Protein AF-A0A7Y3V552-F1 (afdb_monomer)

Mean predicted aligned error: 7.19 Å

Radius of gyration: 18.43 Å; Cα contacts (8 Å, |Δi|>4): 59; chains: 1; bounding box: 49×45×45 Å

Solvent-accessible surface area (backbone atoms only — not comparable to full-atom values): 7425 Å² total; per-residue (Å²): 127,67,69,67,57,58,45,52,51,53,52,52,55,51,51,51,49,55,53,48,48,53,53,41,49,53,40,62,76,66,66,53,86,48,72,67,54,52,51,48,43,56,52,46,52,54,49,53,55,52,46,54,52,50,53,54,50,47,35,54,64,43,55,75,74,53,56,71,71,59,52,52,54,37,51,52,50,24,52,54,43,24,55,54,42,26,53,51,48,48,54,47,38,56,72,78,42,74,89,65,90,50,66,66,60,50,46,50,54,22,46,54,52,17,50,48,73,46,41,46,55,51,60,59,61,58,74,78,72,81,84,79,127

pLDDT: mean 85.86, std 13.65, range [33.97, 97.25]

Organism: Clostridium cochlearium (NCBI:txid1494)

Sequence (133 aa):
MKKNISLFCTKIIYLLFIIGTAISMCIVYKNVENTLAIRFVIGYVIFAFLFLFYIIFITFFNVSKLKWTEIKGRLVKFIVIFVVFGALNYFSDCIFRPSKVDLFREFSIPFGIAFGISFTDVIFLKEKENQKI

Foldseek 3Di:
DPPVVLLVVLVVLVVVLVVLVVLLCVCVVVVPPDPVNVVSNVVSVVSVVVVVVVQVVLLVVLLVVDDPVLVVVLVVQLVVQLVVVLVVLVVVCCVPPVDDDDVCVSRVVSNVVSCCVSRVCSSNVPPPPDPPD

Structure (mmCIF, N/CA/C/O backbone):
data_AF-A0A7Y3V552-F1
#
_entry.id   AF-A0A7Y3V552-F1
#
loop_
_atom_site.group_PDB
_atom_site.id
_atom_site.type_symbol
_atom_site.label_atom_id
_atom_site.label_alt_id
_atom_site.label_comp_id
_atom_site.label_asym_id
_atom_site.label_entity_id
_atom_site.label_seq_id
_atom_site.pdbx_PDB_ins_code
_atom_site.Cartn_x
_atom_site.Cartn_y
_atom_site.Cartn_z
_atom_site.occupancy
_atom_site.B_iso_or_equiv
_atom_site.auth_seq_id
_atom_site.auth_comp_id
_atom_site.auth_asym_id
_atom_site.auth_atom_id
_atom_site.pdbx_PDB_model_num
ATOM 1 N N . MET A 1 1 ? -3.236 16.580 14.591 1.00 52.75 1 MET A N 1
ATOM 2 C CA . MET A 1 1 ? -3.518 17.118 13.237 1.00 52.75 1 MET A CA 1
ATOM 3 C C . MET A 1 1 ? -5.020 17.171 13.020 1.00 52.75 1 MET A C 1
ATOM 5 O O . MET A 1 1 ? -5.683 16.198 13.362 1.00 52.75 1 MET A O 1
ATOM 9 N N . LYS A 1 2 ? -5.563 18.269 12.470 1.00 59.09 2 LYS A N 1
ATOM 10 C CA . LYS A 1 2 ? -6.971 18.318 12.032 1.00 59.09 2 LYS A CA 1
ATOM 11 C C . LYS A 1 2 ? -7.228 17.106 11.123 1.00 59.09 2 LYS A C 1
ATOM 13 O O . LYS A 1 2 ? -6.573 16.989 10.089 1.00 59.09 2 LYS A O 1
ATOM 18 N N . LYS A 1 3 ? -8.132 16.204 11.531 1.00 64.81 3 LYS A N 1
ATOM 19 C CA . LYS A 1 3 ? -8.455 14.913 10.873 1.00 64.81 3 LYS A CA 1
ATOM 20 C C . LYS A 1 3 ? -8.630 15.066 9.350 1.00 64.81 3 LYS A C 1
ATOM 22 O O . LYS A 1 3 ? -8.131 14.251 8.582 1.00 64.81 3 LYS A O 1
ATOM 27 N N . ASN A 1 4 ? -9.212 16.189 8.930 1.00 71.06 4 ASN A N 1
ATOM 28 C CA . ASN A 1 4 ? -9.487 16.527 7.532 1.00 71.06 4 ASN A CA 1
ATOM 29 C C . ASN A 1 4 ? -8.224 16.796 6.689 1.00 71.06 4 ASN A C 1
ATOM 31 O O . ASN A 1 4 ? -8.205 16.464 5.508 1.00 71.06 4 ASN A O 1
ATOM 35 N N . ILE A 1 5 ? -7.156 17.346 7.280 1.00 77.56 5 ILE A N 1
ATOM 36 C CA . ILE A 1 5 ? -5.898 17.631 6.564 1.00 77.56 5 ILE A CA 1
ATOM 37 C C . ILE A 1 5 ? -5.169 16.325 6.245 1.00 77.56 5 ILE A C 1
ATOM 39 O O . ILE A 1 5 ? -4.744 16.119 5.114 1.00 77.56 5 ILE A O 1
ATOM 43 N N . SER A 1 6 ? -5.084 15.412 7.220 1.00 77.62 6 SER A N 1
ATOM 44 C CA . SER A 1 6 ? -4.444 14.104 7.018 1.00 77.62 6 SER A CA 1
ATOM 45 C C . SER A 1 6 ? -5.122 13.323 5.894 1.00 77.62 6 SER A C 1
ATOM 47 O O . SER A 1 6 ? -4.442 12.781 5.034 1.00 77.62 6 SER A O 1
ATOM 49 N N . LEU A 1 7 ? -6.458 13.311 5.879 1.00 81.06 7 LEU A N 1
ATOM 50 C CA . LEU A 1 7 ? -7.257 12.662 4.841 1.00 81.06 7 LEU A CA 1
ATOM 51 C C . LEU A 1 7 ? -6.998 13.229 3.447 1.00 81.06 7 LEU A C 1
ATOM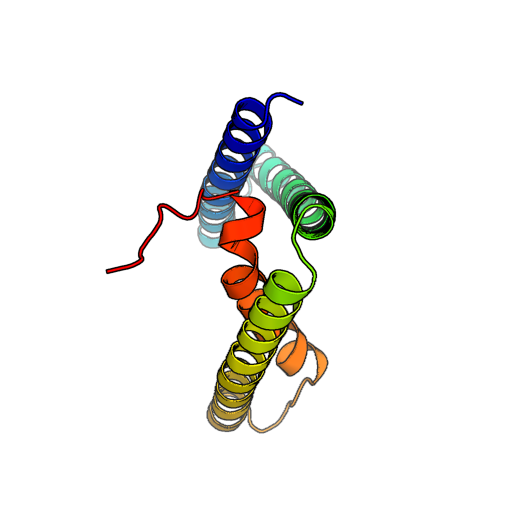 53 O O . LEU A 1 7 ? -6.867 12.476 2.481 1.00 81.06 7 LEU A O 1
ATOM 57 N N . PHE A 1 8 ? -6.930 14.555 3.342 1.00 84.81 8 PHE A N 1
ATOM 58 C CA . PHE A 1 8 ? -6.651 15.231 2.084 1.00 84.81 8 PHE A CA 1
ATOM 59 C C . PHE A 1 8 ? -5.250 14.883 1.561 1.00 84.81 8 PHE A C 1
ATOM 61 O O . PHE A 1 8 ? -5.111 14.496 0.402 1.00 84.81 8 PHE A O 1
ATOM 68 N N . CYS A 1 9 ? -4.234 14.901 2.431 1.00 86.25 9 CYS A N 1
ATOM 69 C CA . CYS A 1 9 ? -2.878 14.474 2.082 1.00 86.25 9 CYS A CA 1
ATOM 70 C C . CYS A 1 9 ? -2.837 13.013 1.613 1.00 86.25 9 CYS A C 1
ATOM 72 O O . CYS A 1 9 ? -2.259 12.734 0.567 1.00 86.25 9 CYS A O 1
ATOM 74 N N . THR A 1 10 ? -3.488 12.088 2.329 1.00 88.62 10 THR A N 1
ATOM 75 C CA . THR A 1 10 ? -3.536 10.670 1.935 1.00 88.62 10 THR A CA 1
ATOM 76 C C . THR A 1 10 ? -4.141 10.495 0.541 1.00 88.62 10 THR A C 1
ATOM 78 O O . THR A 1 10 ? -3.585 9.761 -0.271 1.00 88.62 10 THR A O 1
ATOM 81 N N . LYS A 1 11 ? -5.228 11.211 0.216 1.00 89.50 11 LYS A N 1
ATOM 82 C CA . LYS A 1 11 ? -5.837 11.173 -1.126 1.00 89.50 11 LYS A CA 1
ATOM 83 C C . LYS A 1 11 ? -4.896 11.682 -2.217 1.00 89.50 11 LYS A C 1
ATOM 85 O O . LYS A 1 11 ? -4.796 11.040 -3.257 1.00 89.50 11 LYS A O 1
ATOM 90 N N . ILE A 1 12 ? -4.200 12.797 -1.981 1.00 92.19 12 ILE A N 1
ATOM 91 C CA . ILE A 1 12 ? -3.234 13.346 -2.946 1.00 92.19 12 ILE A CA 1
ATOM 92 C C . ILE A 1 12 ? -2.103 12.352 -3.199 1.00 92.19 12 ILE A C 1
ATOM 94 O O . ILE A 1 12 ? -1.763 12.103 -4.350 1.00 92.19 12 ILE A O 1
ATOM 98 N N . ILE A 1 13 ? -1.546 11.756 -2.142 1.00 92.88 13 ILE A N 1
ATOM 99 C CA . ILE A 1 13 ? -0.449 10.790 -2.266 1.00 92.88 13 ILE A CA 1
ATOM 100 C C . ILE A 1 13 ? -0.910 9.555 -3.057 1.00 92.88 13 ILE A C 1
ATOM 102 O O . ILE A 1 13 ? -0.189 9.100 -3.939 1.00 92.88 13 ILE A O 1
ATOM 106 N N . TYR A 1 14 ? -2.121 9.048 -2.800 1.00 91.75 14 TYR A N 1
ATOM 107 C CA . TYR A 1 14 ? -2.698 7.947 -3.581 1.00 91.75 14 TYR A CA 1
ATOM 108 C C . TYR A 1 14 ? -2.910 8.311 -5.053 1.00 91.75 14 TYR A C 1
ATOM 110 O O . TYR A 1 14 ? -2.598 7.513 -5.932 1.00 91.75 14 TYR A O 1
ATOM 118 N N . LEU A 1 15 ? -3.422 9.512 -5.337 1.00 94.19 15 LEU A N 1
ATOM 119 C CA . LEU A 1 15 ? -3.607 9.978 -6.710 1.00 94.19 15 LEU A CA 1
ATOM 120 C C . LEU A 1 15 ? -2.259 10.096 -7.434 1.00 94.19 15 LEU A C 1
ATOM 122 O O . LEU A 1 15 ? -2.127 9.638 -8.567 1.00 94.19 15 LEU A O 1
ATOM 126 N N . LEU A 1 16 ? -1.249 10.651 -6.759 1.00 95.44 16 LEU A N 1
ATOM 127 C CA . LEU A 1 16 ? 0.113 10.750 -7.274 1.00 95.44 16 LEU A CA 1
ATOM 128 C C . LEU A 1 16 ? 0.710 9.365 -7.547 1.00 95.44 16 LEU A C 1
ATOM 130 O O . LEU A 1 16 ? 1.360 9.182 -8.572 1.00 95.44 16 LEU A O 1
ATOM 134 N N . PHE A 1 17 ? 0.449 8.388 -6.674 1.00 95.00 17 PHE A N 1
ATOM 135 C CA . PHE A 1 17 ? 0.853 7.001 -6.881 1.00 95.00 17 PHE A CA 1
ATOM 136 C C . PHE A 1 17 ? 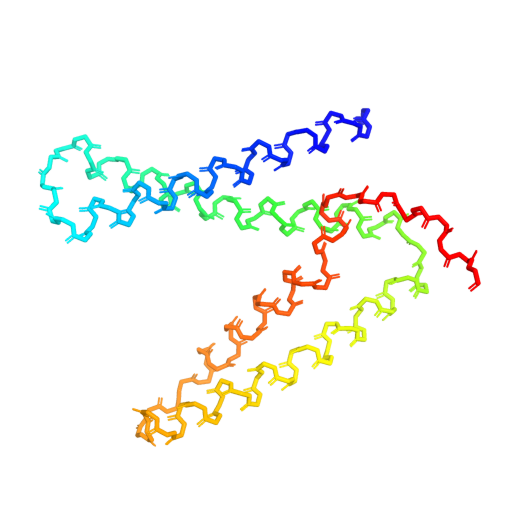0.226 6.414 -8.143 1.00 95.00 17 PHE A C 1
ATOM 138 O O . PHE A 1 17 ? 0.967 5.956 -9.003 1.00 95.00 17 PHE A O 1
ATOM 145 N N . ILE A 1 18 ? -1.096 6.521 -8.316 1.00 95.44 18 ILE A N 1
ATOM 146 C CA . ILE A 1 18 ? -1.802 6.000 -9.500 1.00 95.44 18 ILE A CA 1
ATOM 147 C C . ILE A 1 18 ? -1.284 6.649 -10.792 1.00 95.44 18 ILE A C 1
ATOM 149 O O . ILE A 1 18 ? -0.974 5.948 -11.757 1.00 95.44 18 ILE A O 1
ATOM 153 N N . ILE A 1 19 ? -1.158 7.980 -10.811 1.00 97.25 19 ILE A N 1
ATOM 154 C CA . ILE A 1 19 ? -0.643 8.718 -11.974 1.00 97.25 19 ILE A CA 1
ATOM 155 C C . ILE A 1 19 ? 0.806 8.306 -12.261 1.00 97.25 19 ILE A C 1
ATOM 157 O O . ILE A 1 19 ? 1.151 8.022 -13.407 1.00 97.25 19 ILE A O 1
ATOM 161 N N . GLY A 1 20 ? 1.643 8.214 -11.226 1.00 96.56 20 GLY A N 1
ATOM 162 C CA . GLY A 1 20 ? 3.026 7.762 -11.337 1.00 96.56 20 GLY A CA 1
ATOM 163 C C . GLY A 1 20 ? 3.137 6.343 -11.897 1.00 96.56 20 GLY A C 1
ATOM 164 O O . GLY A 1 20 ? 3.950 6.112 -12.792 1.00 96.56 20 GLY A O 1
ATOM 165 N N . THR A 1 21 ? 2.282 5.416 -11.449 1.00 96.12 21 THR A N 1
ATOM 166 C CA . THR A 1 21 ? 2.222 4.044 -11.974 1.00 96.12 21 THR A CA 1
ATOM 167 C C . THR A 1 21 ? 1.875 4.043 -13.456 1.00 96.12 21 THR A C 1
ATOM 169 O O . THR A 1 21 ? 2.567 3.392 -14.234 1.00 96.12 21 THR A O 1
ATOM 172 N N . ALA A 1 22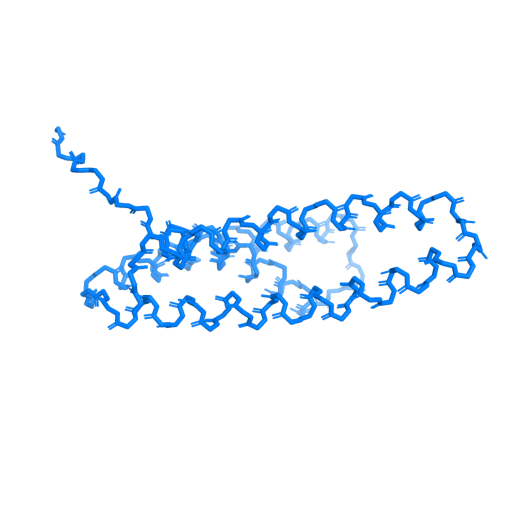 ? 0.842 4.789 -13.860 1.00 96.75 22 ALA A N 1
ATOM 173 C CA . ALA A 1 22 ? 0.405 4.851 -15.251 1.00 96.75 22 ALA A CA 1
ATOM 174 C C . ALA A 1 22 ? 1.497 5.426 -16.168 1.00 96.75 22 ALA A C 1
ATOM 176 O O . ALA A 1 22 ? 1.786 4.857 -17.220 1.00 96.75 22 ALA A O 1
ATOM 177 N N . ILE A 1 23 ? 2.155 6.514 -15.751 1.00 96.00 23 ILE A N 1
ATOM 178 C CA . ILE A 1 23 ? 3.265 7.115 -16.505 1.00 96.00 23 ILE A CA 1
ATOM 179 C C . ILE A 1 23 ? 4.445 6.139 -16.592 1.00 96.00 23 ILE A C 1
ATOM 181 O O . ILE A 1 23 ? 4.984 5.931 -17.678 1.00 96.00 23 ILE A O 1
ATOM 185 N N . SER A 1 24 ? 4.824 5.509 -15.477 1.00 95.56 24 SER A N 1
ATOM 186 C CA . SER A 1 24 ? 5.926 4.542 -15.427 1.00 95.56 24 SER A CA 1
ATOM 187 C C . SER A 1 24 ? 5.662 3.328 -16.327 1.00 95.56 24 SER A C 1
ATOM 189 O O . SER A 1 24 ? 6.518 2.958 -17.129 1.00 95.56 24 SER A O 1
ATOM 191 N N . MET A 1 25 ? 4.445 2.770 -16.288 1.00 95.00 25 MET A N 1
ATOM 192 C CA . MET A 1 25 ? 4.027 1.692 -17.192 1.00 95.00 25 MET A CA 1
ATOM 193 C C . MET A 1 25 ? 4.128 2.108 -18.660 1.00 95.00 25 MET A C 1
ATOM 195 O O . MET A 1 25 ? 4.674 1.356 -19.461 1.00 95.00 25 MET A O 1
ATOM 199 N N . CYS A 1 26 ? 3.662 3.308 -19.020 1.00 94.25 26 CYS A N 1
ATOM 200 C CA . CYS A 1 26 ? 3.768 3.823 -20.387 1.00 94.25 26 CYS A CA 1
ATOM 201 C C . CYS A 1 26 ? 5.223 3.973 -20.857 1.00 94.25 26 CYS A C 1
ATOM 203 O O . CYS A 1 26 ? 5.516 3.654 -22.008 1.00 94.25 26 CYS A O 1
ATOM 205 N N . ILE A 1 27 ? 6.125 4.446 -19.989 1.00 94.06 27 ILE A N 1
ATOM 206 C CA . ILE A 1 27 ? 7.557 4.599 -20.296 1.00 94.06 27 ILE A CA 1
ATOM 207 C C . ILE A 1 27 ? 8.198 3.236 -20.568 1.00 94.06 27 ILE A C 1
ATOM 209 O O . ILE A 1 27 ? 8.854 3.069 -21.596 1.00 94.06 27 ILE A O 1
ATOM 213 N N . VAL A 1 28 ? 7.984 2.270 -19.667 1.00 93.69 28 VAL A N 1
ATOM 214 C CA . VAL A 1 28 ? 8.571 0.926 -19.764 1.00 93.69 28 VAL A CA 1
ATOM 215 C C . VAL A 1 28 ? 7.996 0.171 -20.961 1.00 93.69 28 VAL A C 1
ATOM 217 O O . VAL A 1 28 ? 8.748 -0.393 -21.743 1.00 93.69 28 VAL A O 1
ATOM 220 N N . TYR A 1 29 ? 6.678 0.209 -21.163 1.00 94.12 29 TYR A N 1
ATOM 221 C CA . TYR A 1 29 ? 6.025 -0.498 -22.268 1.00 94.12 29 TYR A CA 1
ATOM 222 C C . TYR A 1 29 ? 6.457 0.016 -23.647 1.00 94.12 29 TYR A C 1
ATOM 224 O O . TYR A 1 29 ? 6.613 -0.765 -24.581 1.00 94.12 29 TYR A O 1
ATOM 232 N N . LYS A 1 30 ? 6.665 1.331 -23.788 1.00 92.69 30 LYS A N 1
ATOM 233 C CA . LYS A 1 30 ? 7.117 1.944 -25.046 1.00 92.69 30 LYS A CA 1
ATOM 234 C C . LYS A 1 30 ? 8.641 1.932 -25.230 1.00 92.69 30 LYS A C 1
ATOM 236 O O . LYS A 1 30 ? 9.097 2.479 -26.229 1.00 92.69 30 LYS A O 1
ATOM 241 N N . ASN A 1 31 ? 9.412 1.351 -24.301 1.00 89.00 31 ASN A N 1
ATOM 242 C CA . ASN A 1 31 ? 10.882 1.362 -24.306 1.00 89.00 31 ASN A CA 1
ATOM 243 C C . ASN A 1 31 ? 11.467 2.765 -24.564 1.00 89.00 31 ASN A C 1
ATOM 245 O O . ASN A 1 31 ? 12.311 2.964 -25.433 1.00 89.00 31 ASN A O 1
ATOM 249 N N . VAL A 1 32 ? 10.979 3.775 -23.838 1.00 88.06 32 VAL A N 1
ATOM 250 C CA . VAL A 1 32 ? 11.444 5.160 -24.013 1.00 88.06 32 VAL A CA 1
ATOM 251 C C . VAL A 1 32 ? 12.803 5.348 -23.333 1.00 88.06 32 VAL A C 1
ATOM 253 O O . VAL A 1 32 ? 12.878 5.459 -22.112 1.00 88.06 32 VAL A O 1
ATOM 256 N N . GLU A 1 33 ? 13.874 5.470 -24.117 1.00 89.00 33 GLU A N 1
ATOM 257 C CA . GLU A 1 33 ? 15.264 5.567 -23.622 1.00 89.00 33 GLU A CA 1
ATOM 258 C C . GLU A 1 33 ? 15.726 6.998 -23.270 1.00 89.00 33 GLU A C 1
ATOM 260 O O . GLU A 1 33 ? 16.915 7.305 -23.209 1.00 89.00 33 GLU A O 1
ATOM 265 N N . ASN A 1 34 ? 14.796 7.919 -23.011 1.00 91.88 34 ASN A N 1
ATOM 266 C CA . ASN A 1 34 ? 15.146 9.291 -22.640 1.00 91.88 34 ASN A CA 1
ATOM 267 C C . ASN A 1 34 ? 15.687 9.352 -21.197 1.00 91.88 34 ASN A C 1
ATOM 269 O O . ASN A 1 34 ? 15.039 8.871 -20.266 1.00 91.88 34 ASN A O 1
ATOM 273 N N . THR A 1 35 ? 16.812 10.043 -20.982 1.00 94.38 35 THR A N 1
ATOM 274 C CA . THR A 1 35 ? 17.404 10.313 -19.658 1.00 94.38 35 THR A CA 1
ATOM 275 C C . THR A 1 35 ? 16.386 10.812 -18.627 1.00 94.38 35 THR A C 1
ATOM 277 O O . THR A 1 35 ? 16.422 10.390 -17.470 1.00 94.38 35 THR A O 1
ATOM 280 N N . LEU A 1 36 ? 15.456 11.693 -19.017 1.00 92.81 36 LEU A N 1
ATOM 281 C CA . LEU A 1 36 ? 14.401 12.185 -18.122 1.00 92.81 36 LEU A CA 1
ATOM 282 C C . LEU A 1 36 ? 13.400 11.085 -17.744 1.00 92.81 36 LEU A C 1
ATOM 284 O O . LEU A 1 36 ? 12.992 11.009 -16.587 1.00 92.81 36 LEU A O 1
ATOM 288 N N . ALA A 1 37 ? 13.038 10.219 -18.691 1.00 93.75 37 ALA A N 1
ATOM 289 C CA . ALA A 1 37 ? 12.107 9.117 -18.466 1.00 93.75 37 ALA A CA 1
ATOM 290 C C . ALA A 1 37 ? 12.711 8.066 -17.521 1.00 93.75 37 ALA A C 1
ATOM 292 O O . ALA A 1 37 ? 12.062 7.651 -16.563 1.00 93.75 37 ALA A O 1
ATOM 293 N N . ILE A 1 38 ? 13.988 7.722 -17.716 1.00 93.06 38 ILE A N 1
ATOM 294 C CA . ILE A 1 38 ? 14.724 6.804 -16.836 1.00 93.06 38 ILE A CA 1
ATOM 295 C C . ILE A 1 38 ? 14.799 7.371 -15.411 1.00 93.06 38 ILE A C 1
ATOM 297 O O . ILE A 1 38 ? 14.476 6.677 -14.445 1.00 93.06 38 ILE A O 1
ATOM 301 N N . ARG A 1 39 ? 15.158 8.655 -15.260 1.00 95.94 39 ARG A N 1
ATOM 302 C CA . ARG A 1 39 ? 15.190 9.326 -13.947 1.00 95.94 39 ARG A CA 1
ATOM 303 C C . ARG A 1 39 ? 13.817 9.356 -13.278 1.00 95.94 39 ARG A C 1
ATOM 305 O O . ARG A 1 39 ? 13.737 9.144 -12.070 1.00 95.94 39 ARG A O 1
ATOM 312 N N . PHE A 1 40 ? 12.751 9.586 -14.046 1.00 96.12 40 PHE A N 1
ATOM 313 C CA . PHE A 1 40 ? 11.385 9.542 -13.532 1.00 96.12 40 PHE A CA 1
ATOM 314 C C . PHE A 1 40 ? 11.031 8.154 -12.991 1.00 96.12 40 PHE A C 1
ATOM 316 O O . PHE A 1 40 ? 10.541 8.060 -11.870 1.00 96.12 40 PHE A O 1
ATOM 323 N N . VAL A 1 41 ? 11.314 7.081 -13.738 1.00 96.06 41 VAL A N 1
ATOM 324 C CA . VAL A 1 41 ? 11.029 5.703 -13.300 1.00 96.06 41 VAL A CA 1
ATOM 325 C C . VAL A 1 41 ? 11.794 5.367 -12.019 1.00 96.06 41 VAL A C 1
ATOM 327 O O . VAL A 1 41 ? 11.193 4.855 -11.079 1.00 96.06 41 VAL A O 1
ATOM 330 N N . ILE A 1 42 ? 13.082 5.716 -11.928 1.00 95.69 42 ILE A N 1
ATOM 331 C CA . ILE A 1 42 ? 13.881 5.511 -10.706 1.00 95.6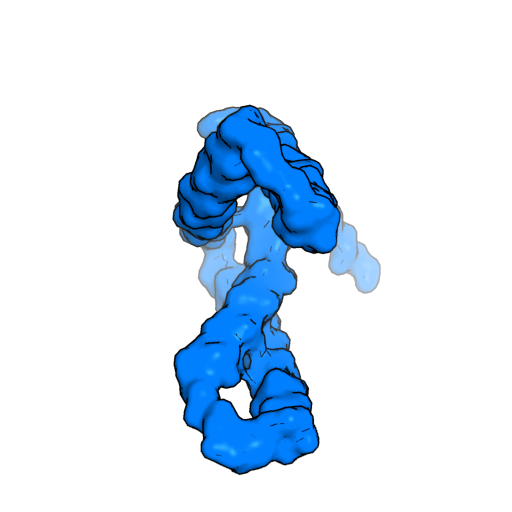9 42 ILE A CA 1
ATOM 332 C C . ILE A 1 42 ? 13.269 6.276 -9.524 1.00 95.69 42 ILE A C 1
ATOM 334 O O . ILE A 1 42 ? 13.059 5.703 -8.454 1.00 95.69 42 ILE A O 1
ATOM 338 N N . GLY A 1 43 ? 12.934 7.555 -9.719 1.00 96.94 43 GLY A N 1
ATOM 339 C CA . GLY A 1 43 ? 12.282 8.372 -8.695 1.00 96.94 43 GLY A CA 1
ATOM 340 C C . GLY A 1 43 ? 10.930 7.800 -8.263 1.00 96.94 43 GLY A C 1
ATOM 341 O O . GLY A 1 43 ? 10.633 7.752 -7.070 1.00 96.94 43 GLY A O 1
ATOM 342 N N . TYR A 1 44 ? 10.140 7.297 -9.212 1.00 96.50 44 TYR A N 1
ATOM 343 C CA . TYR A 1 44 ? 8.870 6.633 -8.943 1.00 96.50 44 TYR A CA 1
ATOM 344 C C . TYR A 1 44 ? 9.053 5.336 -8.145 1.00 96.50 44 TYR A C 1
ATOM 346 O O . TYR A 1 44 ? 8.281 5.100 -7.223 1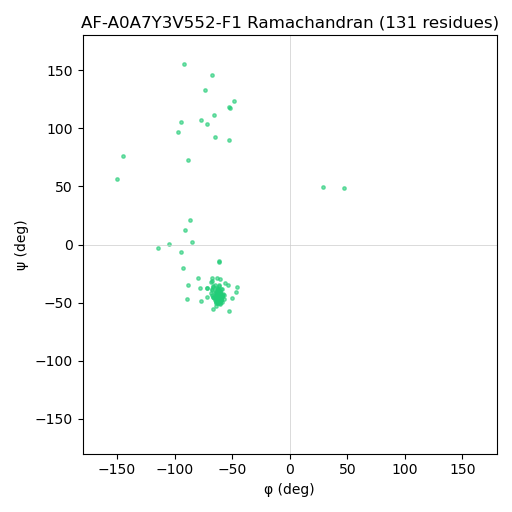.00 96.50 44 TYR A O 1
ATOM 354 N N . VAL A 1 45 ? 10.070 4.516 -8.430 1.00 96.69 45 VAL A N 1
ATOM 355 C CA . VAL A 1 45 ? 10.350 3.295 -7.651 1.00 96.69 45 VAL A CA 1
ATOM 356 C C . VAL A 1 45 ? 10.678 3.639 -6.196 1.00 96.69 45 VAL A C 1
ATOM 358 O O . VAL A 1 45 ? 10.129 3.024 -5.282 1.00 96.69 45 VAL A O 1
ATOM 361 N N . ILE A 1 46 ? 11.507 4.663 -5.965 1.00 97.00 46 ILE A N 1
ATOM 362 C CA . ILE A 1 46 ? 11.813 5.153 -4.611 1.00 97.00 46 ILE A CA 1
ATOM 363 C C . ILE A 1 46 ? 10.536 5.657 -3.929 1.00 97.00 46 ILE A C 1
ATOM 365 O O . ILE A 1 46 ? 10.249 5.292 -2.788 1.00 97.00 46 ILE A O 1
ATOM 369 N N . PHE A 1 47 ? 9.735 6.458 -4.634 1.00 96.25 47 PHE A N 1
ATOM 370 C CA . PHE A 1 47 ? 8.454 6.948 -4.133 1.00 96.25 47 PHE A CA 1
ATOM 371 C C . PHE A 1 47 ? 7.485 5.805 -3.797 1.00 96.25 47 PHE A C 1
ATOM 373 O O . PHE A 1 47 ? 6.866 5.836 -2.739 1.00 96.25 47 PHE A O 1
ATOM 380 N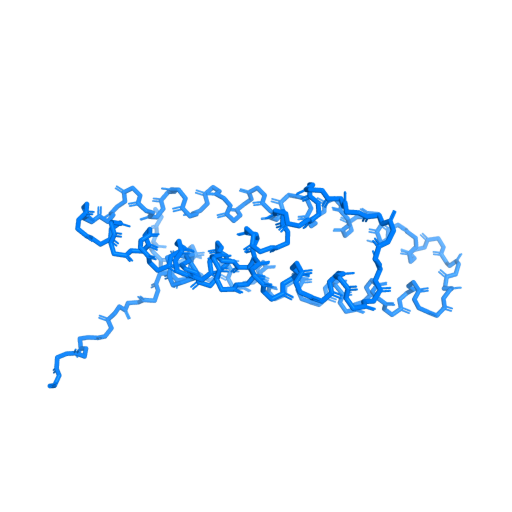 N . ALA A 1 48 ? 7.380 4.778 -4.642 1.00 95.12 48 ALA A N 1
ATOM 381 C CA . ALA A 1 48 ? 6.531 3.612 -4.420 1.00 95.12 48 ALA A CA 1
ATOM 382 C C . ALA A 1 48 ? 6.957 2.831 -3.171 1.00 95.12 48 ALA A C 1
ATOM 384 O O . ALA A 1 48 ? 6.110 2.405 -2.386 1.00 95.12 48 ALA A O 1
ATOM 385 N N . PHE A 1 49 ? 8.264 2.700 -2.941 1.00 94.50 49 PHE A N 1
ATOM 386 C CA . PHE A 1 49 ? 8.792 2.078 -1.732 1.00 94.50 49 PHE A CA 1
ATOM 387 C C . PHE A 1 49 ? 8.434 2.889 -0.478 1.00 94.50 49 PHE A C 1
ATOM 389 O O . PHE A 1 49 ? 7.878 2.342 0.473 1.00 94.50 49 PHE A O 1
ATOM 396 N N . LEU A 1 50 ? 8.653 4.209 -0.496 1.00 95.00 50 LEU A N 1
ATOM 397 C CA . LEU A 1 50 ? 8.258 5.106 0.599 1.00 95.00 50 LEU A CA 1
ATOM 398 C C . LEU A 1 50 ? 6.741 5.115 0.831 1.00 95.00 50 LEU A C 1
ATOM 400 O O . LEU A 1 50 ? 6.285 5.182 1.973 1.00 95.00 50 LEU A O 1
ATOM 404 N N . PHE A 1 51 ? 5.954 5.013 -0.239 1.00 92.88 51 PHE A N 1
ATOM 405 C CA . PHE A 1 51 ? 4.503 4.929 -0.176 1.00 92.88 51 PHE A CA 1
ATOM 406 C C . PHE A 1 51 ? 4.046 3.691 0.602 1.00 92.88 51 PHE A C 1
ATOM 408 O O . PHE A 1 51 ? 3.184 3.815 1.469 1.00 92.88 51 PHE A O 1
ATOM 415 N N . LEU A 1 52 ? 4.663 2.524 0.388 1.00 91.38 52 LEU A N 1
ATOM 416 C CA . LEU A 1 52 ? 4.351 1.318 1.166 1.00 91.38 52 LEU A CA 1
ATOM 417 C C . LEU A 1 52 ? 4.579 1.531 2.671 1.00 91.38 52 LEU A C 1
ATOM 419 O O . LEU A 1 52 ? 3.701 1.203 3.474 1.00 91.38 52 LEU A O 1
ATOM 423 N N . PHE A 1 53 ? 5.698 2.151 3.064 1.00 91.69 53 PHE A N 1
ATOM 424 C CA . PHE A 1 53 ? 5.942 2.496 4.472 1.00 91.69 53 PHE A CA 1
ATOM 425 C C . PHE A 1 53 ? 4.912 3.480 5.016 1.00 91.69 53 PHE A C 1
ATOM 427 O O . PHE A 1 53 ? 4.416 3.297 6.128 1.00 91.69 53 PHE A O 1
ATOM 434 N N . TYR A 1 54 ? 4.554 4.498 4.232 1.00 91.69 54 TYR A N 1
ATOM 435 C CA . TYR A 1 54 ? 3.532 5.467 4.613 1.00 91.69 54 TYR A CA 1
ATOM 436 C C . TYR A 1 54 ? 2.183 4.790 4.893 1.00 91.69 54 TYR A C 1
ATOM 438 O O . TYR A 1 54 ? 1.544 5.096 5.901 1.00 91.69 54 TYR A O 1
ATOM 446 N N . ILE A 1 55 ? 1.771 3.831 4.054 1.00 90.38 55 ILE A N 1
ATOM 447 C CA . ILE A 1 55 ? 0.526 3.075 4.239 1.00 90.38 55 ILE A CA 1
ATOM 448 C C . ILE A 1 55 ? 0.547 2.244 5.522 1.00 90.38 55 ILE A C 1
ATOM 450 O O . ILE A 1 55 ? -0.427 2.269 6.281 1.00 90.38 55 ILE A O 1
ATOM 454 N N . ILE A 1 56 ? 1.642 1.538 5.804 1.00 90.81 56 ILE A N 1
ATOM 455 C CA . ILE A 1 56 ? 1.778 0.763 7.046 1.00 90.81 56 ILE A CA 1
ATOM 456 C C . ILE A 1 56 ? 1.717 1.704 8.256 1.00 90.81 56 ILE A C 1
ATOM 458 O O . ILE A 1 56 ? 0.962 1.457 9.199 1.00 90.81 56 ILE A O 1
ATOM 462 N N . PHE A 1 57 ? 2.445 2.822 8.199 1.00 89.75 57 PHE A N 1
ATOM 463 C CA . PHE A 1 57 ? 2.514 3.800 9.279 1.00 89.75 57 PHE A CA 1
ATOM 464 C C . PHE A 1 57 ? 1.153 4.440 9.584 1.00 89.75 57 PHE A C 1
ATOM 466 O O . P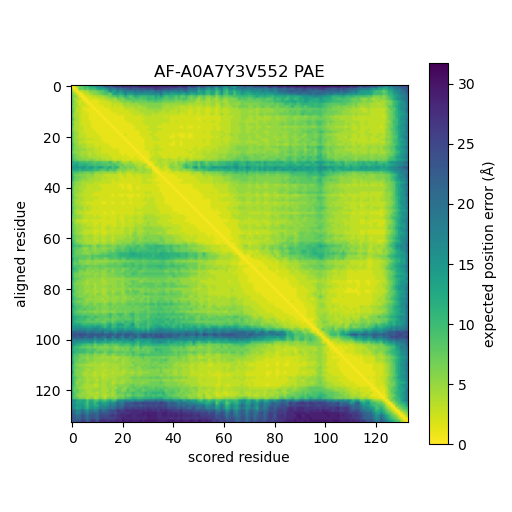HE A 1 57 ? 0.720 4.447 10.739 1.00 89.75 57 PHE A O 1
ATOM 473 N N . ILE A 1 58 ? 0.434 4.934 8.567 1.00 88.88 58 ILE A N 1
ATOM 474 C CA . ILE A 1 58 ? -0.880 5.563 8.774 1.00 88.88 58 ILE A CA 1
ATOM 475 C C . ILE A 1 58 ? -1.921 4.544 9.244 1.00 88.88 58 ILE A C 1
ATOM 477 O O . ILE A 1 58 ? -2.751 4.866 10.094 1.00 88.88 58 ILE A O 1
ATOM 481 N N . THR A 1 59 ? -1.849 3.303 8.750 1.00 89.50 59 THR A N 1
ATOM 482 C CA . THR A 1 59 ? -2.734 2.224 9.199 1.00 89.50 59 THR A CA 1
ATOM 483 C C . THR A 1 59 ? -2.512 1.949 10.678 1.00 89.50 59 THR A C 1
ATOM 485 O O . THR A 1 59 ? -3.472 1.985 11.441 1.00 89.50 59 THR A O 1
ATOM 488 N N . PHE A 1 60 ? -1.265 1.765 11.116 1.00 88.38 60 PHE A N 1
ATOM 489 C CA . PHE A 1 60 ? -0.945 1.538 12.526 1.00 88.38 60 PHE A CA 1
ATOM 490 C C . PHE A 1 60 ? -1.404 2.705 13.417 1.00 88.38 60 PHE A C 1
ATOM 492 O O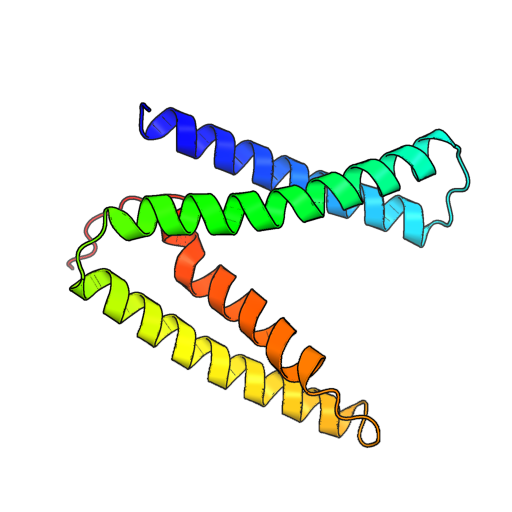 . PHE A 1 60 ? -2.051 2.493 14.444 1.00 88.38 60 PHE A O 1
ATOM 499 N N . PHE A 1 61 ? -1.162 3.946 12.983 1.00 86.25 61 PHE A N 1
ATOM 500 C CA . PHE A 1 61 ? -1.558 5.150 13.720 1.00 86.25 61 PHE A CA 1
ATOM 501 C C . PHE A 1 61 ? -3.077 5.369 13.797 1.00 86.25 61 PHE A C 1
ATOM 503 O O . PHE A 1 61 ? -3.571 5.998 14.734 1.00 86.25 61 PHE A O 1
ATOM 510 N N . ASN A 1 62 ? -3.838 4.894 12.810 1.00 85.44 62 ASN A N 1
ATOM 511 C CA . ASN A 1 62 ? -5.295 4.999 12.812 1.00 85.44 62 ASN A CA 1
ATOM 512 C C . ASN A 1 62 ? -5.957 3.812 13.521 1.00 85.44 62 ASN A C 1
ATOM 514 O O . ASN A 1 62 ? -6.949 4.013 14.217 1.00 85.44 62 ASN A O 1
ATOM 518 N N . VAL A 1 63 ? -5.395 2.603 13.409 1.00 86.38 63 VAL A N 1
ATOM 519 C CA . VAL A 1 63 ? -5.859 1.409 14.135 1.00 86.38 63 VAL A CA 1
ATOM 520 C C . VAL A 1 63 ? -5.716 1.595 15.645 1.00 86.38 63 VAL A C 1
ATOM 522 O O . VAL A 1 63 ? -6.631 1.219 16.373 1.00 86.38 63 VAL A O 1
ATOM 525 N N . SER A 1 64 ? -4.643 2.234 16.125 1.00 82.25 64 SER A N 1
ATOM 526 C CA . SER A 1 64 ? -4.435 2.492 17.561 1.00 82.25 64 SER A CA 1
ATOM 527 C C . SER A 1 64 ? -5.511 3.377 18.207 1.00 82.25 64 SER A C 1
ATOM 529 O O . SER A 1 64 ? -5.623 3.415 19.429 1.00 82.25 64 SER A O 1
ATOM 531 N N . LYS A 1 65 ? -6.331 4.065 17.401 1.00 83.69 65 LYS A N 1
ATOM 532 C CA . LYS A 1 65 ? -7.451 4.903 17.858 1.00 83.69 65 LYS A CA 1
ATOM 533 C C . LYS A 1 65 ? -8.794 4.165 17.880 1.00 83.69 65 LYS A C 1
ATOM 535 O O . LYS A 1 65 ? -9.790 4.748 18.304 1.00 83.69 65 LYS A O 1
ATOM 540 N N . LEU A 1 66 ? -8.854 2.929 17.382 1.00 84.56 66 LEU A N 1
ATOM 541 C CA . LEU A 1 66 ? -10.080 2.134 17.301 1.00 84.56 66 LEU A CA 1
ATOM 542 C C . LEU A 1 66 ? -10.271 1.262 18.547 1.00 84.56 66 LEU A C 1
ATOM 544 O O . LEU A 1 66 ? -9.317 0.867 19.216 1.00 84.56 66 LEU A O 1
ATOM 548 N N . LYS A 1 67 ? -11.527 0.903 18.834 1.00 89.38 67 LYS A N 1
ATOM 549 C CA . LYS A 1 67 ? -11.849 -0.074 19.883 1.00 89.38 67 LYS A CA 1
ATOM 550 C C . LYS A 1 67 ? -11.356 -1.465 19.485 1.00 89.38 67 LYS A C 1
ATOM 552 O O . LYS A 1 67 ? -11.461 -1.864 18.327 1.00 89.38 67 LYS A O 1
ATOM 557 N N . TRP A 1 68 ? -10.920 -2.252 20.467 1.00 85.31 68 TRP A N 1
ATOM 558 C CA . TRP A 1 68 ? -10.425 -3.620 20.259 1.00 85.31 68 TRP A CA 1
ATOM 559 C C . TRP A 1 68 ? -11.409 -4.532 19.504 1.00 85.31 68 TRP A C 1
ATOM 561 O O . TRP A 1 68 ? -11.002 -5.363 18.693 1.00 85.31 68 TRP A O 1
ATOM 571 N N . THR A 1 69 ? -12.714 -4.350 19.720 1.00 86.44 69 THR A N 1
ATOM 572 C CA . THR A 1 69 ? -13.773 -5.080 19.005 1.00 86.44 69 THR A CA 1
ATOM 573 C C . THR A 1 69 ? -13.773 -4.796 17.501 1.00 86.44 69 THR A C 1
ATOM 575 O O . THR A 1 69 ? -13.943 -5.716 16.703 1.00 86.44 69 THR A O 1
ATOM 578 N N . GLU A 1 70 ? -13.517 -3.552 17.093 1.00 86.44 70 GLU A N 1
ATOM 579 C CA . GLU A 1 70 ? -13.420 -3.172 15.680 1.00 86.44 70 GLU A CA 1
ATOM 580 C C . GLU A 1 70 ? -12.145 -3.714 15.033 1.00 86.44 70 GLU A C 1
ATOM 582 O O . GLU A 1 70 ? -12.176 -4.157 13.884 1.00 86.44 70 GLU A O 1
ATOM 587 N N . ILE A 1 71 ? -11.037 -3.728 15.780 1.00 87.81 71 ILE A N 1
ATOM 588 C CA . ILE A 1 71 ? -9.763 -4.302 15.329 1.00 87.81 71 ILE A CA 1
ATOM 589 C C . ILE A 1 71 ? -9.934 -5.798 15.056 1.00 87.81 71 ILE A C 1
ATOM 591 O O . ILE A 1 71 ? -9.582 -6.269 13.975 1.00 87.81 71 ILE A O 1
ATOM 595 N N . LYS A 1 72 ? -10.549 -6.536 15.990 1.00 89.56 72 LYS A N 1
ATOM 596 C CA . LYS A 1 72 ? -10.844 -7.966 15.820 1.00 89.56 72 LYS A CA 1
ATOM 597 C C . LYS A 1 72 ? -11.696 -8.238 14.582 1.00 89.56 72 LYS A C 1
ATOM 599 O O . LYS A 1 72 ? -11.342 -9.110 13.795 1.00 89.56 72 LYS A O 1
ATOM 604 N N . GLY A 1 73 ? -12.767 -7.472 14.363 1.00 89.25 73 GLY A N 1
ATOM 605 C CA . GLY A 1 73 ? -13.613 -7.635 13.174 1.00 89.25 73 GLY A CA 1
ATOM 606 C C . GLY A 1 73 ? -12.843 -7.446 11.860 1.00 89.25 73 GLY A C 1
ATOM 607 O O . GLY A 1 73 ? -13.044 -8.191 10.902 1.00 89.25 73 GLY A O 1
ATOM 608 N N . ARG A 1 74 ? -11.903 -6.493 11.823 1.00 89.31 74 ARG A N 1
ATOM 609 C CA . ARG A 1 74 ? -11.041 -6.258 10.654 1.00 89.31 74 ARG A CA 1
ATOM 610 C C . ARG A 1 74 ? -10.005 -7.356 10.451 1.00 89.31 74 ARG A C 1
ATOM 612 O O . ARG A 1 74 ? -9.766 -7.732 9.311 1.00 89.31 74 ARG A O 1
ATOM 619 N N . LEU A 1 75 ? -9.432 -7.896 11.526 1.00 91.06 75 LEU A N 1
ATOM 620 C CA . LEU A 1 75 ? -8.519 -9.040 11.444 1.00 91.06 75 LEU A CA 1
ATOM 621 C C . LEU A 1 75 ? -9.226 -10.290 10.916 1.00 91.06 75 LEU A C 1
ATOM 623 O O . LEU A 1 75 ? -8.670 -10.988 10.077 1.00 91.06 75 LEU A O 1
ATOM 627 N N . VAL A 1 76 ? -10.471 -10.539 11.332 1.00 93.00 76 VAL A N 1
ATOM 628 C CA . VAL A 1 76 ? -11.277 -11.636 10.772 1.00 93.00 76 VAL A CA 1
ATOM 629 C C . VAL A 1 76 ? -11.511 -11.420 9.276 1.00 93.00 76 VAL A C 1
ATOM 631 O O . VAL A 1 76 ? -11.264 -12.330 8.489 1.00 93.00 76 VAL A O 1
ATOM 634 N N . LYS A 1 77 ? -11.906 -10.206 8.863 1.00 92.44 77 LYS A N 1
ATOM 635 C CA . LYS A 1 77 ? -12.055 -9.856 7.439 1.00 92.44 77 LYS A CA 1
ATOM 636 C C . LYS A 1 77 ? -10.749 -10.080 6.662 1.00 92.44 77 LYS A C 1
ATOM 638 O O . LYS A 1 77 ? -10.785 -10.665 5.584 1.00 92.44 77 LYS A O 1
ATOM 643 N N . PHE A 1 78 ? -9.615 -9.675 7.231 1.00 94.44 78 PHE A N 1
ATOM 644 C CA . PHE A 1 78 ? -8.290 -9.893 6.654 1.00 94.44 78 PHE A CA 1
ATOM 645 C C . PHE A 1 78 ? -7.989 -11.377 6.452 1.00 94.44 78 PHE A C 1
ATOM 647 O O . PHE A 1 78 ? -7.626 -11.761 5.346 1.00 94.44 78 PHE A O 1
ATOM 654 N N . ILE A 1 79 ? -8.196 -12.213 7.473 1.00 94.88 79 ILE A N 1
ATOM 655 C CA . ILE A 1 79 ? -7.940 -13.658 7.394 1.00 94.88 79 ILE A CA 1
ATOM 656 C C . ILE A 1 79 ? -8.822 -14.305 6.324 1.00 94.88 79 ILE A C 1
ATOM 658 O O . ILE A 1 79 ? -8.317 -15.061 5.501 1.00 94.88 79 ILE A O 1
ATOM 662 N N . VAL A 1 80 ? -10.119 -13.983 6.289 1.00 95.12 80 VAL A N 1
ATOM 663 C CA . VAL A 1 80 ? -11.046 -14.543 5.292 1.00 95.12 80 VAL A CA 1
ATOM 664 C C . VAL A 1 80 ? -10.601 -14.183 3.873 1.00 95.12 80 VAL A C 1
ATOM 666 O O . VAL A 1 80 ? -10.486 -15.064 3.025 1.00 95.12 80 VAL A O 1
ATOM 669 N N . ILE A 1 81 ? -10.297 -12.908 3.615 1.00 94.62 81 ILE A N 1
ATOM 670 C CA . ILE A 1 81 ? -9.843 -12.456 2.293 1.00 94.62 81 ILE A CA 1
ATOM 671 C C . ILE A 1 81 ? -8.494 -13.090 1.940 1.00 94.62 81 ILE A C 1
ATOM 673 O O . ILE A 1 81 ? -8.312 -13.538 0.812 1.00 94.62 81 ILE A O 1
ATOM 677 N N . PHE A 1 82 ? -7.569 -13.175 2.895 1.00 95.50 82 PHE A N 1
ATOM 678 C CA . PHE A 1 82 ? -6.259 -13.785 2.695 1.00 95.50 82 PHE A CA 1
ATOM 679 C C . PHE A 1 82 ? -6.365 -15.259 2.295 1.00 95.50 82 PHE A C 1
ATOM 681 O O . PHE A 1 82 ? -5.732 -15.666 1.327 1.00 95.50 82 PHE A O 1
ATOM 688 N N . VAL A 1 83 ? -7.204 -16.043 2.978 1.00 94.69 83 VAL A N 1
ATOM 689 C CA . VAL A 1 83 ? -7.418 -17.461 2.648 1.00 94.69 83 VAL A CA 1
ATOM 690 C C . VAL A 1 83 ? -8.046 -17.614 1.262 1.00 94.69 83 VAL A C 1
ATOM 692 O O . VAL A 1 83 ? -7.588 -18.442 0.479 1.00 94.69 83 VAL A O 1
ATOM 695 N N . VAL A 1 84 ? -9.047 -16.793 0.925 1.00 95.06 84 VAL A N 1
ATOM 696 C CA . VAL A 1 84 ? -9.714 -16.841 -0.387 1.00 95.06 84 VAL A CA 1
ATOM 697 C C . VAL A 1 84 ? -8.744 -16.490 -1.515 1.00 95.06 84 VAL A C 1
ATOM 699 O O . VAL A 1 84 ? -8.598 -17.263 -2.460 1.00 95.06 84 VAL A O 1
ATOM 702 N N . PHE A 1 85 ? -8.047 -15.356 -1.420 1.00 93.88 85 PHE A N 1
ATOM 703 C CA . PHE A 1 85 ? -7.078 -14.955 -2.443 1.00 93.88 85 PHE A CA 1
ATOM 704 C C . PHE A 1 85 ? -5.855 -15.875 -2.479 1.00 93.88 85 PHE A C 1
ATOM 706 O O . PHE A 1 85 ? -5.313 -16.094 -3.555 1.00 93.88 85 PHE A O 1
ATOM 713 N N . GLY A 1 86 ? -5.447 -16.448 -1.346 1.00 92.44 86 GLY A N 1
ATOM 714 C CA . GLY A 1 86 ? -4.371 -17.433 -1.278 1.00 92.44 86 GLY A CA 1
ATOM 715 C C . GLY A 1 86 ? -4.720 -18.721 -2.009 1.00 92.44 86 GLY A C 1
ATOM 716 O O . GLY A 1 86 ? -3.949 -19.171 -2.850 1.00 92.44 86 GLY A O 1
ATOM 717 N N . ALA A 1 87 ? -5.913 -19.268 -1.768 1.00 91.56 87 ALA A N 1
ATOM 718 C CA . ALA A 1 87 ? -6.394 -20.445 -2.486 1.00 91.56 87 ALA A CA 1
ATOM 719 C C . ALA A 1 87 ? -6.513 -20.184 -3.996 1.00 91.56 87 ALA A C 1
ATOM 721 O O . ALA A 1 87 ? -6.106 -21.022 -4.797 1.00 91.56 87 ALA A O 1
ATOM 722 N N . LEU A 1 88 ? -7.020 -19.008 -4.389 1.00 91.62 88 LEU A N 1
ATOM 723 C CA . LEU A 1 88 ? -7.112 -18.607 -5.797 1.00 91.62 88 LEU A CA 1
ATOM 724 C C . LEU A 1 88 ? -5.737 -18.457 -6.454 1.00 91.62 88 LEU A C 1
ATOM 726 O O . LEU A 1 88 ? -5.559 -18.892 -7.593 1.00 91.62 88 LEU A O 1
ATOM 730 N N . ASN A 1 89 ? -4.773 -17.850 -5.759 1.00 90.19 89 ASN A N 1
ATOM 731 C CA . ASN A 1 89 ? -3.422 -17.659 -6.277 1.00 90.19 89 ASN A CA 1
ATOM 732 C C . ASN A 1 89 ? -2.714 -19.007 -6.456 1.00 90.19 89 ASN A C 1
ATOM 734 O O . ASN A 1 89 ? -2.215 -19.286 -7.543 1.00 90.19 89 ASN A O 1
ATOM 738 N N . TYR A 1 90 ? -2.810 -19.881 -5.452 1.00 87.69 90 TYR A N 1
ATOM 739 C CA . TYR A 1 90 ? -2.247 -21.227 -5.503 1.00 87.69 90 TYR A CA 1
ATOM 740 C C . TYR A 1 90 ? -2.867 -22.068 -6.622 1.00 87.69 90 TYR A C 1
ATOM 742 O O . TYR A 1 90 ? -2.158 -22.687 -7.411 1.00 87.69 90 TYR A O 1
ATOM 750 N N . PHE A 1 91 ? -4.197 -22.044 -6.749 1.00 88.31 91 PHE A N 1
ATOM 751 C CA . PHE A 1 91 ? -4.902 -22.736 -7.827 1.00 88.31 91 PHE A CA 1
ATOM 752 C C . PHE A 1 91 ? -4.483 -22.224 -9.212 1.00 88.31 91 PHE A C 1
ATOM 754 O O . PHE A 1 91 ? -4.262 -23.014 -10.130 1.00 88.31 91 PHE A O 1
ATOM 761 N N . SER A 1 92 ? -4.327 -20.905 -9.355 1.00 85.88 92 SER A N 1
ATOM 762 C CA . SER A 1 92 ? -3.835 -20.296 -10.592 1.00 85.88 92 SER A CA 1
ATOM 763 C C . SER A 1 92 ? -2.411 -20.759 -10.903 1.00 85.88 92 SER A C 1
ATOM 765 O O . SER A 1 92 ? -2.113 -21.101 -12.047 1.00 85.88 92 SER A O 1
ATOM 767 N N . ASP A 1 93 ? -1.537 -20.838 -9.900 1.00 86.06 93 ASP A N 1
ATOM 768 C CA . ASP A 1 93 ? -0.164 -21.297 -10.097 1.00 86.06 93 ASP A CA 1
ATOM 769 C C . ASP A 1 93 ? -0.093 -22.778 -10.491 1.00 86.06 93 ASP A C 1
ATOM 771 O O . ASP A 1 93 ? 0.675 -23.140 -11.380 1.00 86.06 93 ASP A O 1
ATOM 775 N N . CYS A 1 94 ? -0.964 -23.629 -9.940 1.00 83.56 94 CYS A N 1
ATOM 776 C CA . CYS A 1 94 ? -1.083 -25.022 -10.374 1.00 83.56 94 CYS A CA 1
ATOM 777 C C . CYS A 1 94 ? -1.461 -25.155 -11.860 1.00 83.56 94 CYS A C 1
ATOM 779 O O . CYS A 1 94 ? -0.944 -26.044 -12.535 1.00 83.56 94 CYS A O 1
ATOM 781 N N . ILE A 1 95 ? -2.337 -24.285 -12.380 1.00 87.44 95 ILE A N 1
ATOM 782 C CA . ILE A 1 95 ? -2.773 -24.318 -13.787 1.00 87.44 95 ILE A CA 1
ATOM 783 C C . ILE A 1 95 ? -1.703 -23.745 -14.722 1.00 87.44 95 ILE A C 1
ATOM 785 O O . ILE A 1 95 ? -1.390 -24.345 -15.749 1.00 87.44 95 ILE A O 1
ATOM 789 N N . PHE A 1 96 ? -1.151 -22.574 -14.396 1.00 83.38 96 PHE A N 1
ATOM 790 C CA . PHE A 1 96 ? -0.273 -21.830 -15.305 1.00 83.38 96 PHE A CA 1
ATOM 791 C C . PHE A 1 96 ? 1.217 -22.140 -15.117 1.00 83.38 96 PHE A C 1
ATOM 793 O O . PHE A 1 96 ? 2.018 -21.866 -16.014 1.00 83.38 96 PHE A O 1
ATOM 800 N N . ARG A 1 97 ? 1.624 -22.673 -13.958 1.00 76.06 97 ARG A N 1
ATOM 801 C CA . ARG A 1 97 ? 3.037 -22.823 -13.583 1.00 76.06 97 ARG A CA 1
ATOM 802 C C . ARG A 1 97 ? 3.316 -24.026 -12.656 1.00 76.06 97 ARG A C 1
ATOM 804 O O . ARG A 1 97 ? 3.980 -23.878 -11.631 1.00 76.06 97 ARG A O 1
ATOM 811 N N . PRO A 1 98 ? 2.945 -25.255 -13.056 1.00 70.25 98 PRO A N 1
ATOM 812 C CA . PRO A 1 98 ? 2.971 -26.435 -12.182 1.00 70.25 98 PRO A CA 1
ATOM 813 C C . PRO A 1 98 ? 4.355 -26.829 -11.623 1.00 70.25 98 PRO A C 1
ATOM 815 O O . PRO A 1 98 ? 4.431 -27.628 -10.696 1.00 70.25 98 PRO A O 1
ATOM 818 N N . SER A 1 99 ? 5.461 -26.304 -12.162 1.00 66.50 99 SER A N 1
ATOM 819 C CA . SER A 1 99 ? 6.828 -26.747 -11.847 1.00 66.50 99 SER A CA 1
ATOM 820 C C . SER A 1 99 ? 7.645 -25.812 -10.942 1.00 66.50 99 SER A C 1
ATOM 822 O O . SER A 1 99 ? 8.800 -26.128 -10.652 1.00 66.50 99 SER A O 1
ATOM 824 N N . LYS A 1 100 ? 7.101 -24.671 -10.486 1.00 70.94 100 LYS A N 1
ATOM 825 C CA . LYS A 1 100 ? 7.825 -23.706 -9.628 1.00 70.94 100 LYS A CA 1
ATOM 826 C C . LYS A 1 100 ? 6.907 -23.046 -8.596 1.00 70.94 100 LYS A C 1
ATOM 828 O O . LYS A 1 100 ? 6.574 -21.871 -8.737 1.00 70.94 100 LYS A O 1
ATOM 833 N N . VAL A 1 101 ? 6.563 -23.794 -7.546 1.00 71.56 101 VAL A N 1
ATOM 834 C CA . VAL A 1 101 ? 5.839 -23.247 -6.389 1.00 71.56 101 VAL A CA 1
ATOM 835 C C . VAL A 1 101 ? 6.785 -22.349 -5.592 1.00 71.56 101 VAL A C 1
ATOM 837 O O . VAL A 1 101 ? 7.666 -22.824 -4.876 1.00 71.56 101 VAL A O 1
ATOM 840 N N . ASP A 1 102 ? 6.610 -21.039 -5.736 1.00 82.25 102 ASP A N 1
ATOM 841 C CA . ASP A 1 102 ? 7.323 -20.025 -4.959 1.00 82.25 102 ASP A CA 1
ATOM 842 C C . ASP A 1 102 ? 6.447 -19.581 -3.784 1.00 82.25 102 ASP A C 1
ATOM 844 O O . ASP A 1 102 ? 5.582 -18.717 -3.926 1.00 82.25 102 ASP A O 1
ATOM 848 N N . LEU A 1 103 ? 6.686 -20.168 -2.608 1.00 82.69 103 LEU A N 1
ATOM 849 C CA . LEU A 1 103 ? 5.915 -19.886 -1.393 1.00 82.69 103 LEU A CA 1
ATOM 850 C C . LEU A 1 103 ? 5.913 -18.401 -1.010 1.00 82.69 103 LEU A C 1
ATOM 852 O O . LEU A 1 103 ? 4.921 -17.912 -0.470 1.00 82.69 103 LEU A O 1
ATOM 856 N N . PHE A 1 104 ? 6.998 -17.669 -1.284 1.00 85.19 104 PHE A N 1
ATOM 857 C CA . PHE A 1 104 ? 7.056 -16.244 -0.974 1.00 85.19 104 PHE A CA 1
ATOM 858 C C . PHE A 1 104 ? 6.093 -15.463 -1.865 1.00 85.19 104 PHE A C 1
ATOM 860 O O . PHE A 1 104 ? 5.374 -14.588 -1.381 1.00 85.19 104 PHE A O 1
ATOM 867 N N . ARG A 1 105 ? 6.021 -15.801 -3.154 1.00 83.25 105 ARG A N 1
ATOM 868 C CA . ARG A 1 105 ? 5.052 -15.211 -4.085 1.00 83.25 105 ARG A CA 1
ATOM 869 C C . ARG A 1 105 ? 3.614 -15.600 -3.735 1.00 83.25 105 ARG A C 1
ATOM 871 O O . ARG A 1 105 ? 2.756 -14.720 -3.684 1.00 83.25 105 ARG A O 1
ATOM 878 N N . GLU A 1 106 ? 3.382 -16.877 -3.435 1.00 86.12 106 GLU A N 1
ATOM 879 C CA . GLU A 1 106 ? 2.068 -17.399 -3.036 1.00 86.12 106 GLU A CA 1
ATOM 880 C C . GLU A 1 106 ? 1.539 -16.748 -1.754 1.00 86.12 106 GLU A C 1
ATOM 882 O O . GLU A 1 106 ? 0.334 -16.596 -1.587 1.00 86.12 106 GLU A O 1
ATOM 887 N N . PHE A 1 107 ? 2.426 -16.319 -0.855 1.00 88.31 107 PHE A N 1
ATOM 888 C CA . PHE A 1 107 ? 2.046 -15.638 0.378 1.00 88.31 107 PHE A CA 1
ATOM 889 C C . PHE A 1 107 ? 1.945 -14.114 0.217 1.00 88.31 107 PHE A C 1
ATOM 891 O O . PHE A 1 107 ? 0.982 -13.496 0.673 1.00 88.31 107 PHE A O 1
ATOM 898 N N . SER A 1 108 ? 2.936 -13.485 -0.420 1.00 90.75 108 SER A N 1
ATOM 899 C CA . SER A 1 108 ? 3.068 -12.022 -0.463 1.00 90.75 108 SER A CA 1
ATOM 900 C C . SER A 1 108 ? 1.958 -11.334 -1.259 1.00 90.75 108 SER A C 1
ATOM 902 O O . SER A 1 108 ? 1.466 -10.287 -0.827 1.00 90.75 108 SER A O 1
ATOM 904 N N . ILE A 1 109 ? 1.516 -11.924 -2.377 1.00 90.38 109 ILE A N 1
ATOM 905 C CA . ILE A 1 109 ? 0.468 -11.341 -3.228 1.00 90.38 109 ILE A CA 1
ATOM 906 C C . ILE A 1 109 ? -0.885 -11.324 -2.493 1.00 90.38 109 ILE A C 1
ATOM 908 O O . ILE A 1 109 ? -1.444 -10.233 -2.317 1.00 90.38 109 ILE A O 1
ATOM 912 N N . PRO A 1 110 ? -1.410 -12.461 -1.986 1.00 94.19 110 PRO A N 1
ATOM 913 C CA . PRO A 1 110 ? -2.653 -12.457 -1.217 1.00 94.19 110 PRO A CA 1
ATOM 914 C C . PRO A 1 110 ? -2.558 -11.614 0.051 1.00 94.19 110 PRO A C 1
ATOM 916 O O . PRO A 1 110 ? -3.532 -10.956 0.412 1.00 94.19 110 PRO A O 1
ATOM 919 N N . PHE A 1 111 ? -1.395 -11.587 0.713 1.00 93.38 111 PHE A N 1
ATOM 920 C CA . PHE A 1 111 ? -1.179 -10.774 1.909 1.00 93.38 111 PHE A CA 1
ATOM 921 C C . PHE A 1 111 ? -1.376 -9.283 1.616 1.00 93.38 111 PHE A C 1
ATOM 923 O O . PHE A 1 111 ? -2.145 -8.614 2.309 1.00 93.38 111 PHE A O 1
ATOM 930 N N . GLY A 1 112 ? -0.736 -8.768 0.561 1.00 92.00 112 GLY A N 1
ATOM 931 C CA . GLY A 1 112 ? -0.865 -7.369 0.154 1.00 92.00 112 GLY A CA 1
ATOM 932 C C . GLY A 1 112 ? -2.302 -6.993 -0.218 1.00 92.00 112 GLY A C 1
ATOM 933 O O . GLY A 1 112 ? -2.814 -5.972 0.248 1.00 92.00 112 GLY A O 1
ATOM 934 N N . ILE A 1 113 ? -2.983 -7.845 -0.993 1.00 92.06 113 ILE A N 1
ATOM 935 C CA . ILE A 1 113 ? -4.383 -7.633 -1.401 1.00 92.06 113 ILE A CA 1
ATOM 936 C C . ILE A 1 113 ? -5.312 -7.639 -0.182 1.00 92.06 113 ILE A C 1
ATOM 938 O O . ILE A 1 113 ? -6.106 -6.711 0.004 1.00 92.06 113 ILE A O 1
ATOM 942 N N . ALA A 1 114 ? -5.199 -8.652 0.679 1.00 95.12 114 ALA A N 1
ATOM 943 C CA . ALA A 1 114 ? -6.030 -8.783 1.868 1.00 95.12 114 ALA A CA 1
ATOM 944 C C . ALA A 1 114 ? -5.832 -7.612 2.833 1.00 95.12 114 ALA A C 1
ATOM 946 O O . ALA A 1 114 ? -6.811 -7.091 3.382 1.00 95.12 114 ALA A O 1
ATOM 947 N N . PHE A 1 115 ? -4.586 -7.161 3.006 1.00 92.44 115 PHE A N 1
ATOM 948 C CA . PHE A 1 115 ? -4.255 -6.000 3.825 1.00 92.44 115 PHE A CA 1
ATOM 949 C C . PHE A 1 115 ? -4.900 -4.734 3.259 1.00 92.44 115 PHE A C 1
ATOM 951 O O . PHE A 1 115 ? -5.625 -4.041 3.977 1.00 92.44 115 PHE A O 1
ATOM 958 N N . GLY A 1 116 ? -4.721 -4.481 1.958 1.00 89.44 116 GLY A N 1
ATOM 959 C CA . GLY A 1 116 ? -5.336 -3.355 1.264 1.00 89.44 116 GLY A CA 1
ATOM 960 C C . GLY A 1 116 ? -6.848 -3.315 1.486 1.00 89.44 116 GLY A C 1
ATOM 961 O O . GLY A 1 116 ? -7.362 -2.355 2.056 1.00 89.44 116 GLY A O 1
ATOM 962 N N . ILE A 1 117 ? -7.572 -4.381 1.140 1.00 90.06 117 ILE A N 1
ATOM 963 C CA . ILE A 1 117 ? -9.046 -4.406 1.215 1.00 90.06 117 ILE A CA 1
ATOM 964 C C . ILE A 1 117 ? -9.568 -4.289 2.659 1.00 90.06 117 ILE A C 1
ATOM 966 O O . ILE A 1 117 ? -10.619 -3.690 2.907 1.00 90.06 117 ILE A O 1
ATOM 970 N N . SER A 1 118 ? -8.862 -4.858 3.635 1.00 91.19 118 SER A N 1
ATOM 971 C CA . SER A 1 118 ? -9.339 -4.900 5.026 1.00 91.19 118 SER A CA 1
ATOM 972 C C . SER A 1 118 ? -9.112 -3.590 5.781 1.00 91.19 118 SER A C 1
ATOM 974 O O . SER A 1 118 ? -9.888 -3.252 6.685 1.00 91.19 118 SER A O 1
ATOM 976 N N . PHE A 1 119 ? -8.074 -2.842 5.400 1.00 88.94 119 PHE A N 1
ATOM 977 C CA . PHE A 1 119 ? -7.640 -1.633 6.098 1.00 88.94 119 PHE A CA 1
ATOM 978 C C . PHE A 1 119 ? -7.800 -0.338 5.285 1.00 88.94 119 PHE A C 1
ATOM 980 O O . PHE A 1 119 ? -7.598 0.737 5.849 1.00 88.94 119 PHE A O 1
ATOM 987 N N . THR A 1 120 ? -8.249 -0.391 4.024 1.00 87.25 120 THR A N 1
ATOM 988 C CA . THR A 1 120 ? -8.522 0.807 3.196 1.00 87.25 120 THR A CA 1
ATOM 989 C C . THR A 1 120 ? -9.405 1.823 3.926 1.00 87.25 120 THR A C 1
ATOM 991 O O . THR A 1 120 ? -9.059 3.000 3.993 1.00 87.25 120 THR A O 1
ATOM 994 N N . ASP A 1 121 ? -10.500 1.397 4.564 1.00 83.50 121 ASP A N 1
ATOM 995 C CA . ASP A 1 121 ? -11.395 2.322 5.281 1.00 83.50 121 ASP A CA 1
ATOM 996 C C . ASP A 1 121 ? -10.705 3.026 6.463 1.00 83.50 121 ASP A C 1
ATOM 998 O O . ASP A 1 121 ? -11.081 4.140 6.824 1.00 83.50 121 ASP A O 1
ATOM 1002 N N . VAL A 1 122 ? -9.705 2.377 7.071 1.00 84.81 122 VAL A N 1
ATOM 1003 C CA . VAL A 1 122 ? -8.914 2.923 8.185 1.00 84.81 122 VAL A CA 1
ATOM 1004 C C . VAL A 1 122 ? -7.881 3.923 7.676 1.00 84.81 122 VAL A C 1
ATOM 1006 O O . VAL A 1 122 ? -7.657 4.952 8.311 1.00 84.81 122 VAL A O 1
ATOM 1009 N N . ILE A 1 123 ? -7.286 3.658 6.513 1.00 84.44 123 ILE A N 1
ATOM 1010 C CA . ILE A 1 123 ? -6.367 4.577 5.831 1.00 84.44 123 ILE A CA 1
ATOM 1011 C C . ILE A 1 123 ? -7.110 5.855 5.428 1.00 84.44 123 ILE A C 1
ATOM 1013 O O . ILE A 1 123 ? -6.651 6.960 5.710 1.00 84.44 123 ILE A O 1
ATOM 1017 N N . PHE A 1 124 ? -8.297 5.709 4.840 1.00 78.00 124 PHE A N 1
ATOM 1018 C CA . PHE A 1 124 ? -9.122 6.827 4.385 1.00 78.00 124 PHE A CA 1
ATOM 1019 C C . PHE A 1 124 ? -10.114 7.339 5.430 1.00 78.00 124 PHE A C 1
ATOM 1021 O O . PHE A 1 124 ? -10.991 8.113 5.048 1.00 78.00 124 PHE A O 1
ATOM 1028 N N . LEU A 1 125 ? -9.981 6.921 6.705 1.00 64.06 125 LEU A N 1
ATOM 1029 C CA . LEU A 1 125 ? -10.843 7.269 7.852 1.00 64.06 125 LEU A CA 1
ATOM 1030 C C . LEU A 1 125 ? -12.281 7.576 7.415 1.00 64.06 125 LEU A C 1
ATOM 1032 O O . LEU A 1 125 ? -12.824 8.633 7.749 1.00 64.06 125 LEU A O 1
ATOM 1036 N N . LYS A 1 126 ? -12.873 6.682 6.610 1.00 56.59 126 LYS A N 1
ATOM 1037 C CA . LYS A 1 126 ? -14.234 6.887 6.131 1.00 56.59 126 LYS A CA 1
ATOM 1038 C C . LYS A 1 126 ? -15.101 6.806 7.374 1.00 56.59 126 LYS A C 1
ATOM 1040 O O 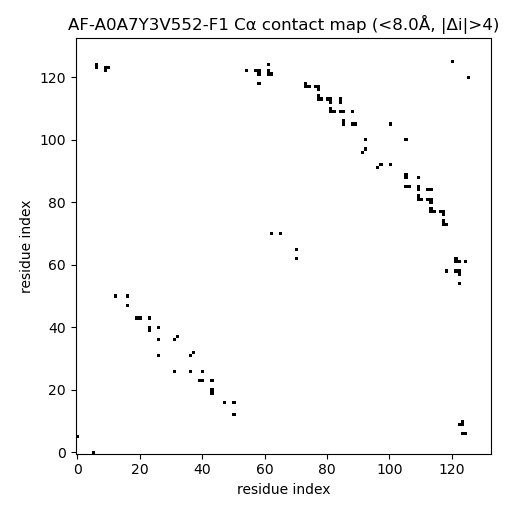. LYS A 1 126 ? -15.146 5.765 8.030 1.00 56.59 126 LYS A O 1
ATOM 1045 N N . GLU A 1 127 ? -15.684 7.938 7.753 1.00 51.25 127 GLU A N 1
ATOM 1046 C CA . GLU A 1 127 ? -16.658 7.991 8.829 1.00 51.25 127 GLU A CA 1
ATOM 1047 C C . GLU A 1 127 ? -17.698 6.936 8.469 1.00 51.25 127 GLU A C 1
ATOM 1049 O O . GLU A 1 127 ? -18.253 6.957 7.368 1.00 51.25 127 GLU A O 1
ATOM 1054 N N . LYS A 1 128 ? -17.848 5.921 9.325 1.00 46.28 128 LYS A N 1
ATOM 1055 C CA . LYS A 1 128 ? -18.973 5.012 9.188 1.00 46.28 128 LYS A CA 1
ATOM 1056 C C . LYS A 1 128 ? -20.193 5.881 9.445 1.00 46.28 128 LYS A C 1
ATOM 1058 O O . LYS A 1 128 ? -20.559 6.096 10.595 1.00 46.28 128 LYS A O 1
ATOM 1063 N N . GLU A 1 129 ? -20.767 6.435 8.384 1.00 40.59 129 GLU A N 1
ATOM 1064 C CA . GLU A 1 129 ? -22.159 6.838 8.405 1.00 40.59 129 GLU A CA 1
ATOM 1065 C C . GLU A 1 129 ? -22.926 5.649 8.973 1.00 40.59 129 GLU A C 1
ATOM 1067 O O . GLU A 1 129 ? -22.751 4.510 8.530 1.00 40.59 129 GLU A O 1
ATOM 1072 N N . ASN A 1 130 ? -23.662 5.917 10.045 1.00 37.38 130 ASN A N 1
ATOM 1073 C CA . ASN A 1 130 ? -24.490 4.962 10.753 1.00 37.38 130 ASN A CA 1
ATOM 1074 C C . ASN A 1 130 ? -25.442 4.263 9.774 1.00 37.38 130 ASN A C 1
ATOM 1076 O O . ASN A 1 130 ? -26.573 4.694 9.597 1.00 37.38 130 ASN A O 1
ATOM 1080 N N . GLN A 1 131 ? -25.032 3.146 9.183 1.00 34.88 131 GLN A N 1
ATOM 1081 C CA . GLN A 1 131 ? -25.966 2.174 8.631 1.00 34.88 131 GLN A CA 1
ATOM 1082 C C . GLN A 1 131 ? -26.336 1.200 9.748 1.00 34.88 131 GLN A C 1
ATOM 1084 O O . GLN A 1 131 ? -25.874 0.064 9.813 1.00 34.88 131 GLN A O 1
ATOM 1089 N N . LYS A 1 132 ? -27.139 1.715 10.683 1.00 33.97 132 LYS A N 1
ATOM 1090 C CA . LYS A 1 132 ? -28.238 0.949 11.261 1.00 33.97 132 LYS A CA 1
ATOM 1091 C C . LYS A 1 132 ? -29.469 1.329 10.444 1.00 33.97 132 LYS A C 1
ATOM 1093 O O . LYS A 1 132 ? -29.966 2.441 10.601 1.00 33.97 132 LYS A O 1
ATOM 1098 N N . ILE A 1 133 ? -29.910 0.427 9.580 1.00 37.19 133 ILE A N 1
ATOM 1099 C CA . ILE A 1 133 ? -31.322 0.286 9.227 1.00 37.19 133 ILE A CA 1
ATOM 1100 C C . ILE A 1 133 ? -31.660 -1.155 9.576 1.00 37.19 133 ILE A C 1
ATOM 1102 O O . ILE A 1 133 ? -30.875 -2.035 9.154 1.00 37.19 133 ILE A O 1
#

Secondary structure (DSSP, 8-state):
--HHHHHHHHHHHHHHHHHHHHHHHHHHHTT---HHHHHHHHHHHHHHHHHHHHHHHHHHHHHTTS-HHHHHHHHHHHHHHHHHHHHHHHHHHHHH-TT---HHHHHHHHHHHHHHHHHHHHHTT--------

Nearest PDB structures (foldseek):
  6nf6-assembly1_B  TM=3.723E-01  e=5.444E+00  Gallus gallus